Protein AF-A0A6N8HQW4-F1 (afdb_monomer_lite)

Structure (mmCIF, N/CA/C/O backbone):
data_AF-A0A6N8HQW4-F1
#
_entry.id   AF-A0A6N8HQW4-F1
#
loop_
_atom_site.group_PDB
_atom_site.id
_atom_site.type_symbol
_atom_site.label_atom_id
_atom_site.label_alt_id
_atom_site.label_comp_id
_atom_site.label_asym_id
_atom_site.label_entity_id
_atom_site.label_seq_id
_atom_site.pdbx_PDB_ins_code
_atom_site.Cartn_x
_atom_site.Cartn_y
_atom_site.Cartn_z
_atom_site.occupancy
_atom_site.B_iso_or_equiv
_atom_site.auth_seq_id
_atom_site.auth_comp_id
_atom_site.auth_asym_id
_atom_site.auth_atom_id
_atom_site.pdbx_PDB_model_num
ATOM 1 N N . MET A 1 1 ? -0.220 22.041 -7.313 1.00 38.19 1 MET A N 1
ATOM 2 C CA . MET A 1 1 ? -1.339 22.403 -6.411 1.00 38.19 1 MET A CA 1
ATOM 3 C C . MET A 1 1 ? -2.588 21.653 -6.864 1.00 38.19 1 MET A C 1
ATOM 5 O O . MET A 1 1 ? -2.914 21.763 -8.035 1.00 38.19 1 MET A O 1
ATOM 9 N N . GLY A 1 2 ? -3.270 20.911 -5.978 1.00 38.62 2 GLY A N 1
ATOM 10 C CA . GLY A 1 2 ? -4.720 20.679 -6.121 1.00 38.62 2 GLY A CA 1
ATOM 11 C C . GLY A 1 2 ? -5.288 19.256 -6.265 1.00 38.62 2 GLY A C 1
ATOM 12 O O . GLY A 1 2 ? -6.505 19.144 -6.187 1.00 38.62 2 GLY A O 1
ATOM 13 N N . SER A 1 3 ? -4.511 18.176 -6.426 1.00 41.19 3 SER A N 1
ATOM 14 C CA . SER A 1 3 ? -5.121 16.848 -6.702 1.00 41.19 3 SER A CA 1
ATOM 15 C C . SER A 1 3 ? -5.401 15.982 -5.455 1.00 41.19 3 SER A C 1
ATOM 17 O O . SER A 1 3 ? -6.380 15.241 -5.415 1.00 41.19 3 SER A O 1
ATOM 19 N N . SER A 1 4 ? -4.612 16.112 -4.379 1.00 47.38 4 SER A N 1
ATOM 20 C CA . SER A 1 4 ? -4.680 15.175 -3.236 1.00 47.38 4 SER A CA 1
ATOM 21 C C . SER A 1 4 ? -5.784 15.439 -2.200 1.00 47.38 4 SER A C 1
ATOM 23 O O . SER A 1 4 ? -6.038 14.588 -1.351 1.00 47.38 4 SER A O 1
ATOM 25 N N . ILE A 1 5 ? -6.437 16.606 -2.224 1.00 38.25 5 ILE A N 1
ATOM 26 C CA . ILE A 1 5 ? -7.484 16.950 -1.238 1.00 38.25 5 ILE A CA 1
ATOM 27 C C . ILE A 1 5 ? -8.834 16.340 -1.650 1.00 38.25 5 ILE A C 1
ATOM 29 O O . ILE A 1 5 ? -9.526 15.745 -0.828 1.00 38.25 5 ILE A O 1
ATOM 33 N N . CYS A 1 6 ? -9.164 16.383 -2.945 1.00 39.75 6 CYS A N 1
ATOM 34 C CA . CYS A 1 6 ? -10.431 15.867 -3.471 1.00 39.75 6 CYS A CA 1
ATOM 35 C C . CYS A 1 6 ? -10.544 14.331 -3.359 1.00 39.75 6 CYS A C 1
ATOM 37 O O . CYS A 1 6 ? -11.626 13.802 -3.102 1.00 39.75 6 CYS A O 1
ATOM 39 N N . THR A 1 7 ? -9.431 13.599 -3.484 1.00 54.69 7 THR A N 1
ATOM 40 C CA . THR A 1 7 ? -9.400 12.132 -3.333 1.00 54.69 7 THR A CA 1
ATOM 41 C C . THR A 1 7 ? -9.558 11.681 -1.883 1.00 54.69 7 THR A C 1
ATOM 43 O O . THR A 1 7 ? -10.222 10.677 -1.624 1.00 54.69 7 THR A O 1
ATOM 46 N N . ARG A 1 8 ? -9.002 12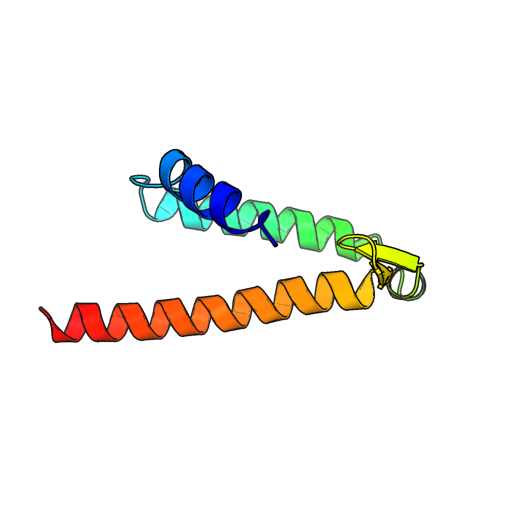.429 -0.924 1.00 58.66 8 ARG A N 1
ATOM 47 C CA . ARG A 1 8 ? -9.065 12.084 0.503 1.00 58.66 8 ARG A CA 1
ATOM 48 C C . ARG A 1 8 ? -10.477 12.250 1.075 1.00 58.66 8 ARG A C 1
ATOM 50 O O . ARG A 1 8 ? -10.937 11.374 1.808 1.00 58.66 8 ARG A O 1
ATOM 57 N N . ASP A 1 9 ? -11.178 13.322 0.706 1.00 63.66 9 ASP A N 1
ATOM 58 C CA . ASP A 1 9 ? -12.539 13.588 1.190 1.00 63.66 9 ASP A CA 1
ATOM 59 C C . ASP A 1 9 ? -13.580 12.671 0.543 1.00 63.66 9 ASP A C 1
ATOM 61 O O . ASP A 1 9 ? -14.414 12.103 1.251 1.00 63.66 9 ASP A O 1
ATOM 65 N N . ARG A 1 10 ? -13.486 12.433 -0.772 1.00 71.38 10 ARG A N 1
ATOM 66 C CA . ARG A 1 10 ? -14.337 11.445 -1.457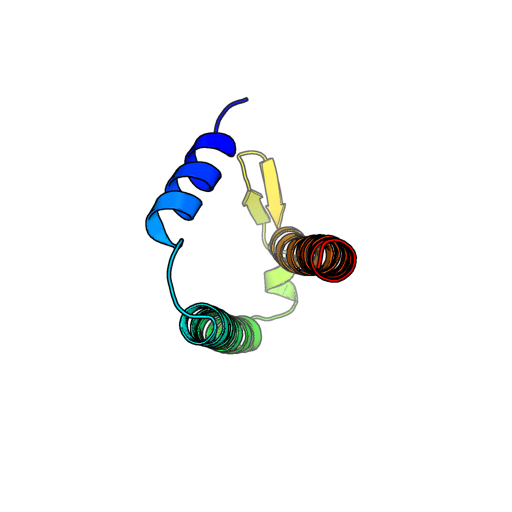 1.00 71.38 10 ARG A CA 1
ATOM 67 C C . ARG A 1 10 ? -14.104 10.034 -0.933 1.00 71.38 10 ARG A C 1
ATOM 69 O O . ARG A 1 10 ? -15.059 9.349 -0.585 1.00 71.38 10 ARG A O 1
ATOM 76 N N . GLY A 1 11 ? -12.840 9.634 -0.779 1.00 67.31 11 GLY A N 1
ATOM 77 C CA . GLY A 1 11 ? -12.493 8.341 -0.196 1.00 67.31 11 GLY A CA 1
ATOM 78 C C . GLY A 1 11 ? -13.084 8.180 1.203 1.00 67.31 11 GLY A C 1
ATOM 79 O O . GLY A 1 11 ? -13.687 7.155 1.501 1.00 67.31 11 GLY A O 1
ATOM 80 N N . ARG A 1 12 ? -13.011 9.220 2.045 1.00 71.44 12 ARG A N 1
ATOM 81 C CA . ARG A 1 12 ? -13.626 9.212 3.379 1.00 71.44 12 ARG A CA 1
ATOM 82 C C . ARG A 1 12 ? -15.152 9.093 3.322 1.00 71.44 12 ARG A C 1
ATOM 84 O O . ARG A 1 12 ? -15.711 8.411 4.172 1.00 71.44 12 ARG A O 1
ATOM 91 N N . GLN A 1 13 ? -15.826 9.738 2.372 1.00 77.69 13 GLN A N 1
ATOM 92 C CA . GLN A 1 13 ? -17.280 9.615 2.215 1.00 77.69 13 GLN A CA 1
ATOM 93 C C . GLN A 1 13 ? -17.697 8.203 1.788 1.00 77.69 13 GLN A C 1
ATOM 95 O O . GLN A 1 13 ? -18.682 7.683 2.301 1.00 77.69 13 GLN A O 1
ATOM 100 N N . GLU A 1 14 ? -16.931 7.575 0.899 1.00 80.50 14 GLU A N 1
ATOM 101 C CA . GLU A 1 14 ? -17.266 6.268 0.325 1.00 80.50 14 GLU A CA 1
ATOM 102 C C . GLU A 1 14 ? -16.932 5.092 1.256 1.00 80.50 14 GLU A C 1
ATOM 104 O O . GLU A 1 14 ? -17.606 4.064 1.219 1.00 80.50 14 GLU A O 1
ATOM 109 N N . ILE A 1 15 ? -15.901 5.217 2.102 1.00 83.19 15 ILE A N 1
ATOM 110 C CA . ILE A 1 15 ? -15.411 4.090 2.914 1.00 83.19 15 ILE A CA 1
ATOM 111 C C . ILE A 1 15 ? -15.786 4.168 4.394 1.00 83.19 15 ILE A C 1
ATOM 113 O O . ILE A 1 15 ? -15.528 3.208 5.112 1.00 83.19 15 ILE A O 1
ATOM 117 N N . LYS A 1 16 ? -16.334 5.283 4.892 1.00 87.06 16 LYS A N 1
ATOM 118 C CA . LYS A 1 16 ? -16.644 5.462 6.323 1.00 87.06 16 LYS A CA 1
ATOM 119 C C . LYS A 1 16 ? -17.900 4.685 6.738 1.00 87.06 16 LYS A C 1
ATOM 121 O O . LYS A 1 16 ? -18.855 4.588 5.980 1.00 87.06 16 LYS A O 1
ATOM 126 N N . GLY A 1 17 ? -17.913 4.199 7.982 1.00 87.88 17 GLY A N 1
ATOM 127 C CA . GLY A 1 17 ? -19.084 3.555 8.598 1.00 87.88 17 GLY A CA 1
ATOM 128 C C . GLY A 1 17 ? -19.185 2.049 8.356 1.00 87.88 17 GLY A C 1
ATOM 129 O O . GLY A 1 17 ? -20.202 1.452 8.688 1.00 87.88 17 GLY A O 1
ATOM 130 N N . GLN A 1 18 ? -18.143 1.440 7.794 1.00 92.69 18 GLN A N 1
ATOM 131 C CA . GLN A 1 18 ? -18.049 -0.006 7.634 1.00 92.69 18 GLN A CA 1
ATOM 132 C C . GLN A 1 18 ? -17.519 -0.656 8.927 1.00 92.69 18 GLN A C 1
ATOM 134 O O . GLN A 1 18 ? -16.831 0.016 9.704 1.00 92.69 18 GLN A O 1
ATOM 139 N N . PRO A 1 19 ? -17.821 -1.941 9.181 1.00 94.88 19 PRO A N 1
ATOM 140 C CA . PRO A 1 19 ? -17.256 -2.670 10.314 1.00 94.88 19 PRO A CA 1
ATOM 141 C C . PRO A 1 19 ? -15.737 -2.865 10.159 1.00 94.88 19 PRO A C 1
ATOM 143 O O . PRO A 1 19 ? -15.193 -2.746 9.060 1.00 94.88 19 PRO A O 1
ATOM 146 N N . LEU A 1 20 ? -15.033 -3.172 11.253 1.00 92.19 20 LEU A N 1
ATOM 147 C CA . LEU A 1 20 ? -13.574 -3.357 11.245 1.00 92.19 20 LEU A CA 1
ATOM 148 C C . LEU A 1 20 ? -13.143 -4.435 10.239 1.00 92.19 20 LEU A C 1
ATOM 150 O O . LEU A 1 20 ? -12.181 -4.252 9.491 1.00 92.19 20 LEU A O 1
ATOM 154 N N . GLU A 1 21 ? -13.897 -5.528 10.198 1.00 95.88 21 GLU A N 1
ATOM 155 C CA . GLU A 1 21 ? -13.672 -6.699 9.357 1.00 95.88 21 GLU A CA 1
ATOM 156 C C . GLU A 1 21 ? -13.640 -6.321 7.873 1.00 95.88 21 GLU A C 1
ATOM 158 O O . GLU A 1 21 ? -12.776 -6.792 7.137 1.00 95.88 21 GLU A O 1
ATOM 163 N N . TYR A 1 22 ? -14.497 -5.386 7.443 1.00 94.81 22 TYR A N 1
ATOM 164 C CA . TYR A 1 22 ? -14.508 -4.890 6.065 1.00 94.81 22 TYR A CA 1
ATOM 165 C C . TYR A 1 22 ? -13.154 -4.288 5.662 1.00 94.81 22 TYR A C 1
ATOM 167 O O . TYR A 1 22 ? -12.669 -4.523 4.553 1.00 94.81 22 TYR A O 1
ATOM 175 N N . TYR A 1 23 ? -12.524 -3.512 6.549 1.00 93.19 23 TYR A N 1
ATOM 176 C CA . TYR A 1 23 ? -11.225 -2.905 6.260 1.00 93.19 23 TYR A CA 1
ATOM 177 C C . TYR A 1 23 ? -10.100 -3.942 6.276 1.00 93.19 23 TYR A C 1
ATOM 179 O O . TYR A 1 23 ? -9.247 -3.909 5.389 1.00 93.19 23 TYR A O 1
ATOM 187 N N . LEU A 1 24 ? -10.117 -4.871 7.237 1.00 95.50 24 LEU A N 1
ATOM 188 C CA . LEU A 1 24 ? -9.115 -5.938 7.338 1.00 95.50 24 LEU A CA 1
ATOM 189 C C . LEU A 1 24 ? -9.154 -6.860 6.114 1.00 95.50 24 LEU A C 1
ATOM 191 O O . LEU A 1 24 ? -8.128 -7.056 5.466 1.00 95.50 24 LEU A O 1
ATOM 195 N N . GLU A 1 25 ? -10.338 -7.322 5.709 1.00 96.62 25 GLU A N 1
ATOM 196 C CA . GLU A 1 25 ? -10.487 -8.153 4.511 1.00 96.62 25 GLU A CA 1
ATOM 197 C C . GLU A 1 25 ? -10.019 -7.440 3.239 1.00 96.62 25 GLU A C 1
ATOM 199 O O . GLU A 1 25 ? -9.449 -8.059 2.338 1.00 96.62 25 GLU A O 1
ATOM 204 N N . ARG A 1 26 ? -10.274 -6.131 3.123 1.00 94.62 26 ARG A N 1
ATOM 205 C CA . ARG A 1 26 ? -9.801 -5.352 1.972 1.00 94.62 26 ARG A CA 1
ATOM 206 C C . ARG A 1 26 ? -8.284 -5.241 1.947 1.00 94.62 26 ARG A C 1
ATOM 208 O O . ARG A 1 26 ? -7.709 -5.388 0.869 1.00 94.62 26 ARG A O 1
ATOM 215 N N . LEU A 1 27 ? -7.651 -4.992 3.093 1.00 94.81 27 LEU A N 1
ATOM 216 C CA . LEU A 1 27 ? -6.191 -4.970 3.202 1.00 94.81 27 LEU A CA 1
ATOM 217 C C . LEU A 1 27 ? -5.595 -6.325 2.809 1.00 94.81 27 LEU A C 1
ATOM 219 O O . LEU A 1 27 ? -4.654 -6.368 2.016 1.00 94.81 27 LEU A O 1
ATOM 223 N N . ASP A 1 28 ? -6.190 -7.421 3.275 1.00 97.19 28 ASP A N 1
ATOM 224 C CA . ASP A 1 28 ? -5.735 -8.774 2.958 1.00 97.19 28 ASP A CA 1
ATOM 225 C C . ASP A 1 28 ? -5.853 -9.084 1.463 1.00 97.19 28 ASP A C 1
ATOM 227 O O . ASP A 1 28 ? -4.870 -9.487 0.841 1.00 97.19 28 ASP A O 1
ATOM 231 N N . LYS A 1 29 ? -7.000 -8.781 0.842 1.00 97.88 29 LYS A N 1
ATOM 232 C CA . LYS A 1 29 ? -7.213 -8.970 -0.606 1.00 97.88 29 LYS A CA 1
ATOM 233 C C . LYS A 1 29 ? -6.220 -8.167 -1.453 1.00 97.88 29 LYS A C 1
ATOM 235 O O . LYS A 1 29 ? -5.709 -8.673 -2.455 1.00 97.88 29 LYS A O 1
ATOM 240 N N . VAL A 1 30 ? -5.936 -6.917 -1.073 1.00 96.62 30 VAL A N 1
ATOM 241 C CA . VAL A 1 30 ? -4.945 -6.084 -1.776 1.00 96.62 30 VAL A CA 1
ATOM 242 C C . VAL A 1 30 ? -3.546 -6.669 -1.609 1.00 96.62 30 VAL A C 1
ATOM 244 O O . VAL A 1 30 ? -2.841 -6.825 -2.602 1.00 96.62 30 VAL A O 1
ATOM 247 N N . ARG A 1 31 ? -3.164 -7.066 -0.392 1.00 96.44 31 ARG A N 1
ATOM 248 C CA . ARG A 1 31 ? -1.857 -7.669 -0.105 1.00 96.44 31 ARG A CA 1
ATOM 249 C C . ARG A 1 31 ? -1.638 -8.973 -0.869 1.00 96.44 31 ARG A C 1
ATOM 251 O O . ARG A 1 31 ? -0.582 -9.151 -1.469 1.00 96.44 31 ARG A O 1
ATOM 258 N N . GLU A 1 32 ? -2.630 -9.858 -0.909 1.00 98.19 32 GLU A N 1
ATOM 259 C CA . GLU A 1 32 ? -2.567 -11.102 -1.685 1.00 98.19 32 GLU A CA 1
ATOM 260 C C . GLU A 1 32 ? -2.360 -10.848 -3.179 1.00 98.19 32 GLU A C 1
ATOM 262 O O . GLU A 1 32 ? -1.541 -11.512 -3.822 1.00 98.19 32 GLU A O 1
ATOM 267 N N . ARG A 1 33 ? -3.090 -9.880 -3.746 1.00 97.94 33 ARG A N 1
ATOM 268 C CA . ARG A 1 33 ? -2.918 -9.487 -5.146 1.00 97.94 33 ARG A CA 1
ATOM 269 C C . ARG A 1 33 ? -1.528 -8.903 -5.383 1.00 97.94 33 ARG A C 1
ATOM 271 O O . ARG A 1 33 ? -0.855 -9.339 -6.309 1.00 97.94 33 ARG A O 1
ATOM 278 N N . THR A 1 34 ? -1.087 -7.970 -4.543 1.00 96.88 34 THR A N 1
ATOM 279 C CA . THR A 1 34 ? 0.232 -7.335 -4.648 1.00 96.88 34 THR A CA 1
ATOM 280 C C . THR A 1 34 ? 1.354 -8.369 -4.622 1.00 96.88 34 THR A C 1
ATOM 282 O O . THR A 1 34 ? 2.202 -8.363 -5.507 1.00 96.88 34 THR A O 1
ATOM 285 N N . LEU A 1 35 ? 1.331 -9.313 -3.675 1.00 97.38 35 LEU A N 1
ATOM 286 C CA . LEU A 1 35 ? 2.345 -10.369 -3.584 1.00 97.38 35 LEU A CA 1
ATOM 287 C C . LEU A 1 35 ? 2.345 -11.286 -4.812 1.00 97.38 35 LEU A C 1
ATOM 289 O O . LEU A 1 35 ? 3.409 -11.655 -5.308 1.00 97.38 35 LEU A O 1
ATOM 293 N N . ARG A 1 36 ? 1.162 -11.642 -5.323 1.00 98.12 36 ARG A N 1
ATOM 294 C CA . ARG A 1 36 ? 1.021 -12.457 -6.538 1.00 98.12 36 ARG A CA 1
ATOM 295 C C . ARG A 1 36 ? 1.615 -11.760 -7.760 1.00 98.12 36 ARG A C 1
ATOM 297 O O . ARG A 1 36 ? 2.339 -12.394 -8.520 1.00 98.12 36 ARG A O 1
ATOM 304 N N . GLU A 1 37 ? 1.322 -10.473 -7.928 1.00 97.25 37 GLU A N 1
ATOM 305 C CA . GLU A 1 37 ? 1.827 -9.668 -9.041 1.00 97.25 37 GLU A CA 1
ATOM 306 C C . GLU A 1 37 ? 3.336 -9.446 -8.933 1.00 97.25 37 GLU A C 1
ATOM 308 O O . GLU A 1 37 ? 4.046 -9.693 -9.905 1.00 97.25 37 GLU A O 1
ATOM 313 N N . LEU A 1 38 ? 3.843 -9.053 -7.759 1.00 96.38 38 LEU A N 1
ATOM 314 C CA . LEU A 1 38 ? 5.274 -8.817 -7.539 1.00 96.38 38 LEU A CA 1
ATOM 315 C C . LEU A 1 38 ? 6.105 -10.087 -7.746 1.00 96.38 38 LEU A C 1
ATOM 317 O O . LEU A 1 38 ? 7.173 -10.014 -8.340 1.00 96.38 38 LEU A O 1
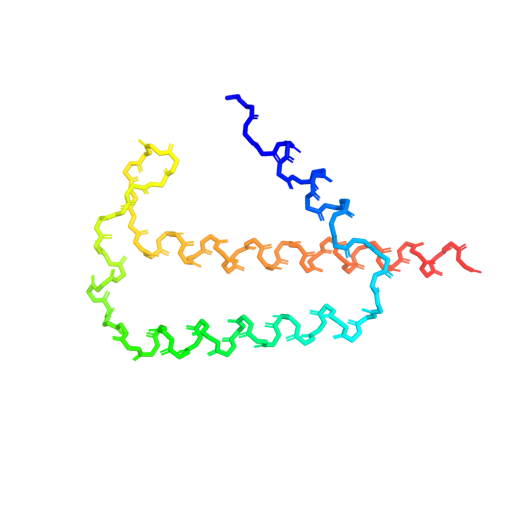ATOM 321 N N . LYS A 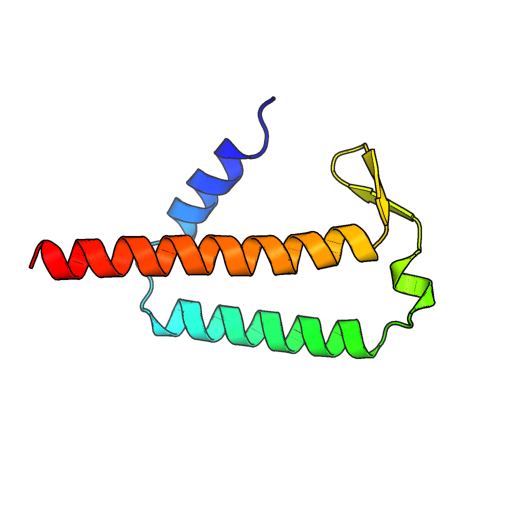1 39 ? 5.589 -11.263 -7.362 1.00 97.38 39 LYS A N 1
ATOM 322 C CA . LYS A 1 39 ? 6.259 -12.552 -7.608 1.00 97.38 39 LYS A CA 1
ATOM 323 C C . LYS A 1 39 ? 6.494 -12.841 -9.098 1.00 97.38 39 LYS A C 1
ATOM 325 O O . LYS A 1 39 ? 7.369 -13.632 -9.431 1.00 97.38 39 LYS A O 1
ATOM 330 N N . SER A 1 40 ? 5.702 -12.241 -9.987 1.00 96.62 40 SER A N 1
ATOM 331 C CA . SER A 1 40 ? 5.843 -12.411 -11.439 1.00 96.62 40 SER A CA 1
ATOM 332 C C . SER A 1 40 ? 6.806 -11.413 -12.095 1.00 96.62 40 SER A C 1
ATOM 334 O O . SER A 1 40 ? 6.993 -11.469 -13.309 1.00 96.62 40 SER A O 1
ATOM 336 N N . ARG A 1 41 ? 7.395 -10.485 -11.328 1.00 96.81 41 ARG A N 1
ATOM 337 C CA . ARG A 1 41 ? 8.307 -9.451 -11.834 1.00 96.81 41 ARG A CA 1
ATOM 338 C C . ARG A 1 41 ? 9.754 -9.819 -11.526 1.00 96.81 41 ARG A C 1
ATOM 340 O O . ARG A 1 41 ? 10.028 -10.436 -10.502 1.00 96.81 41 ARG A O 1
ATOM 347 N N . SER A 1 42 ? 10.658 -9.449 -12.427 1.00 97.75 42 SER A N 1
ATOM 348 C CA . SER A 1 42 ? 12.098 -9.580 -12.207 1.00 97.75 42 SER A CA 1
ATOM 349 C C . SER A 1 42 ? 12.667 -8.335 -11.524 1.00 97.75 42 SER A C 1
ATOM 351 O O . SER A 1 42 ? 11.986 -7.314 -11.407 1.00 97.75 42 SER A O 1
ATOM 353 N N . ASP A 1 43 ? 13.928 -8.398 -11.106 1.00 97.31 43 ASP A N 1
ATOM 354 C CA . ASP A 1 43 ? 14.600 -7.244 -10.508 1.00 97.31 43 ASP A CA 1
ATOM 355 C C . ASP A 1 43 ? 14.835 -6.132 -11.543 1.00 97.31 43 ASP A C 1
ATOM 357 O O . ASP A 1 43 ? 14.729 -4.954 -11.214 1.00 97.31 43 ASP A O 1
ATOM 361 N N . GLU A 1 44 ? 15.057 -6.467 -12.819 1.00 98.25 44 GLU A N 1
ATOM 362 C CA . GLU A 1 44 ? 15.197 -5.480 -13.900 1.00 98.25 44 GLU A CA 1
ATOM 363 C C . GLU A 1 44 ? 13.930 -4.635 -14.066 1.00 98.25 44 GLU A C 1
ATOM 365 O O . GLU A 1 44 ? 14.017 -3.431 -14.312 1.00 98.25 44 GLU A O 1
ATOM 370 N N . TRP A 1 45 ? 12.754 -5.238 -13.858 1.00 98.19 45 TRP A N 1
ATOM 371 C CA . TRP A 1 45 ? 11.478 -4.526 -13.917 1.00 98.19 45 TRP A CA 1
ATOM 372 C C . TRP A 1 45 ? 11.413 -3.376 -12.904 1.00 98.19 45 TRP A C 1
ATOM 374 O O . TRP A 1 45 ? 10.803 -2.345 -13.188 1.00 98.19 45 TRP A O 1
ATOM 384 N N . LEU A 1 46 ? 12.072 -3.498 -11.746 1.00 97.56 46 LEU A N 1
ATOM 385 C CA . LEU A 1 46 ? 12.109 -2.431 -10.741 1.00 97.56 46 LEU A CA 1
ATOM 386 C C . LEU A 1 46 ? 12.782 -1.157 -11.276 1.00 97.56 46 LEU A C 1
ATOM 388 O O . LEU A 1 46 ? 12.414 -0.052 -10.877 1.00 97.56 46 LEU A O 1
ATOM 392 N N . TYR A 1 47 ? 13.719 -1.291 -12.210 1.00 97.81 47 TYR A N 1
ATOM 393 C CA . TYR A 1 47 ? 14.473 -0.170 -12.766 1.00 97.81 47 TYR A CA 1
ATOM 394 C C . TYR A 1 47 ? 13.890 0.373 -14.077 1.00 97.81 47 TYR A C 1
ATOM 396 O O . TYR A 1 47 ? 14.400 1.368 -14.589 1.00 97.81 47 TYR A O 1
ATOM 404 N N . GLU A 1 48 ? 12.806 -0.216 -14.595 1.00 98.06 48 GLU A N 1
ATOM 405 C CA . GLU A 1 48 ? 12.083 0.335 -15.744 1.00 98.06 48 GLU A CA 1
ATOM 406 C C . GLU A 1 48 ? 11.525 1.728 -15.437 1.00 98.06 48 GLU A C 1
ATOM 408 O O . GLU A 1 48 ? 10.871 1.943 -14.409 1.00 98.06 48 GLU A O 1
ATOM 413 N N . GLU A 1 49 ? 11.724 2.658 -16.374 1.00 97.69 49 GLU A N 1
ATOM 414 C CA . GLU A 1 49 ? 11.173 4.005 -16.278 1.00 97.69 49 GLU A CA 1
ATOM 415 C C . GLU A 1 49 ? 9.644 3.980 -16.252 1.00 97.69 49 GLU A C 1
ATOM 417 O O . GLU A 1 49 ? 8.968 3.385 -17.099 1.00 97.69 49 GLU A O 1
ATOM 422 N N . ARG A 1 50 ? 9.087 4.685 -15.272 1.00 96.44 50 ARG A N 1
ATOM 423 C CA . ARG A 1 50 ? 7.655 4.896 -15.112 1.00 96.44 50 ARG A CA 1
ATOM 424 C C . ARG A 1 50 ? 7.412 6.321 -14.649 1.00 96.44 50 ARG A C 1
ATOM 426 O O . ARG A 1 50 ? 7.775 6.646 -13.524 1.00 96.44 50 ARG A O 1
ATOM 433 N N . PRO A 1 51 ? 6.794 7.176 -15.480 1.00 95.25 51 PRO A N 1
ATOM 434 C CA . PRO A 1 51 ? 6.409 8.507 -15.046 1.00 95.25 51 PRO A CA 1
ATOM 435 C C . PRO A 1 51 ? 5.429 8.433 -13.876 1.00 95.25 51 PRO A C 1
ATOM 437 O O . PRO A 1 51 ? 4.456 7.676 -13.925 1.00 95.25 51 PRO A O 1
ATOM 440 N N . TRP A 1 52 ? 5.652 9.249 -12.852 1.00 92.69 52 TRP A N 1
ATOM 441 C CA . TRP A 1 52 ? 4.752 9.361 -11.712 1.00 92.69 52 TRP A CA 1
ATOM 442 C C . TRP A 1 52 ? 4.528 10.835 -11.380 1.00 92.69 52 TRP A C 1
ATOM 444 O O . TRP A 1 52 ? 5.473 11.599 -11.216 1.00 92.69 52 TRP A O 1
ATOM 454 N N . ASP A 1 53 ? 3.258 11.245 -11.384 1.00 90.88 53 ASP A N 1
ATOM 455 C CA . ASP A 1 53 ? 2.827 12.645 -11.248 1.00 90.88 53 ASP A CA 1
ATOM 456 C C . ASP A 1 53 ? 3.510 13.604 -12.247 1.00 90.88 53 ASP A C 1
ATOM 458 O O . ASP A 1 53 ? 3.867 14.737 -11.940 1.00 90.88 53 ASP A O 1
ATOM 462 N N . GLY A 1 54 ? 3.734 13.117 -13.474 1.00 91.75 54 GLY A N 1
ATOM 463 C CA . GLY A 1 54 ? 4.372 13.880 -14.552 1.00 91.75 54 GLY A CA 1
ATOM 464 C C . GLY A 1 54 ? 5.895 14.004 -14.443 1.00 91.75 54 GLY A C 1
ATOM 465 O O . GLY A 1 54 ? 6.506 14.608 -15.323 1.00 91.75 54 GLY A O 1
ATOM 466 N N . LEU A 1 55 ? 6.516 13.417 -13.415 1.00 93.25 55 LEU A N 1
ATOM 467 C CA . LEU A 1 55 ? 7.964 13.407 -13.230 1.00 93.25 55 LEU A CA 1
ATOM 468 C C . LEU A 1 55 ? 8.573 12.053 -13.630 1.00 93.25 55 LEU A C 1
ATOM 470 O O . LEU A 1 55 ? 7.923 11.015 -13.455 1.00 93.25 55 LEU A O 1
ATOM 474 N N . PRO A 1 56 ? 9.818 12.033 -14.145 1.00 95.56 56 PRO A N 1
ATOM 475 C CA . PRO A 1 56 ? 10.554 10.793 -14.365 1.00 95.56 56 PRO A CA 1
ATOM 476 C C . PRO A 1 56 ? 10.710 10.007 -13.060 1.00 95.56 56 PRO A C 1
ATOM 478 O O . PRO A 1 56 ? 11.080 10.563 -12.026 1.00 95.56 56 PRO A O 1
ATOM 481 N N . SER A 1 57 ? 10.429 8.708 -13.110 1.00 97.12 57 SER A N 1
ATOM 482 C CA . SER A 1 57 ? 10.579 7.791 -11.981 1.00 97.12 57 SER A CA 1
ATOM 483 C C . SER A 1 57 ? 10.775 6.356 -12.486 1.00 97.12 57 SER A C 1
ATOM 485 O O . SER A 1 57 ? 10.926 6.138 -13.689 1.00 97.12 57 SER A O 1
ATOM 487 N N . ASN A 1 58 ? 10.792 5.377 -11.583 1.00 97.81 58 ASN A N 1
ATOM 488 C CA . ASN A 1 58 ? 10.845 3.951 -11.897 1.00 97.81 58 ASN A CA 1
ATOM 489 C C . ASN A 1 58 ? 9.956 3.137 -10.944 1.00 97.81 58 ASN A C 1
ATOM 491 O O . ASN A 1 58 ? 9.481 3.636 -9.919 1.00 97.81 58 ASN A O 1
ATOM 495 N N . ASN A 1 59 ? 9.720 1.869 -11.285 1.00 97.75 59 ASN A N 1
ATOM 496 C CA . ASN A 1 59 ? 8.892 0.974 -10.469 1.00 97.75 59 ASN A CA 1
ATOM 497 C C . ASN A 1 59 ? 9.421 0.826 -9.032 1.00 97.75 59 ASN A C 1
ATOM 499 O O . ASN A 1 59 ? 8.623 0.755 -8.098 1.00 97.75 59 ASN A O 1
ATOM 503 N N . PHE A 1 60 ? 10.742 0.819 -8.844 1.00 97.69 60 PHE A N 1
ATOM 504 C CA . PHE A 1 60 ? 11.384 0.730 -7.536 1.00 97.69 60 PHE A CA 1
ATOM 505 C C . PHE A 1 60 ? 10.934 1.863 -6.616 1.00 97.69 60 PHE A C 1
ATOM 507 O O . PHE A 1 60 ? 10.440 1.609 -5.521 1.00 97.69 60 PHE A O 1
ATOM 514 N N . PHE A 1 61 ? 11.065 3.112 -7.066 1.00 97.12 61 PHE A N 1
ATOM 515 C CA . PHE A 1 61 ? 10.689 4.283 -6.281 1.00 97.12 61 PHE A CA 1
ATOM 516 C C . PHE A 1 61 ? 9.193 4.291 -5.956 1.00 97.12 61 PHE A C 1
ATOM 518 O O . PHE A 1 61 ? 8.811 4.578 -4.822 1.00 97.12 61 PHE A O 1
ATOM 525 N N . ILE A 1 62 ? 8.350 3.921 -6.925 1.00 96.88 62 ILE A N 1
ATOM 526 C CA . ILE A 1 62 ? 6.896 3.859 -6.738 1.00 96.88 62 ILE A CA 1
ATOM 527 C C . ILE A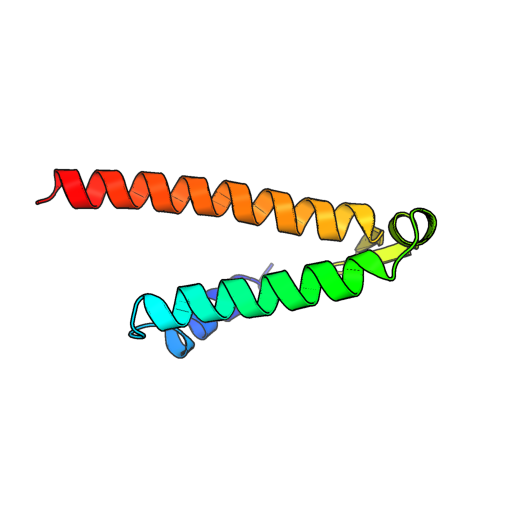 1 62 ? 6.533 2.836 -5.650 1.00 96.88 62 ILE A C 1
ATOM 529 O O . ILE A 1 62 ? 5.780 3.152 -4.730 1.00 96.88 62 ILE A O 1
ATOM 533 N N . TRP A 1 63 ? 7.085 1.621 -5.706 1.00 97.06 63 TRP A N 1
ATOM 534 C CA . TRP A 1 63 ? 6.791 0.585 -4.707 1.00 97.06 63 TRP A CA 1
ATOM 535 C C . TRP A 1 63 ? 7.440 0.848 -3.352 1.00 97.06 63 TRP A C 1
ATOM 537 O O . TRP A 1 63 ? 6.838 0.542 -2.321 1.00 97.06 63 TRP A O 1
ATOM 547 N N . PHE A 1 64 ? 8.622 1.466 -3.337 1.00 96.25 64 PHE A N 1
ATOM 548 C CA . PHE A 1 64 ? 9.238 1.954 -2.110 1.00 96.25 64 PHE A CA 1
ATOM 549 C C . PHE A 1 64 ? 8.340 2.981 -1.414 1.00 96.25 64 PHE A C 1
ATOM 551 O O . PHE A 1 64 ? 8.113 2.870 -0.211 1.00 96.25 64 PHE A O 1
ATOM 558 N N . HIS A 1 65 ? 7.770 3.929 -2.162 1.00 95.88 65 HIS A N 1
ATOM 559 C CA . HIS A 1 65 ? 6.838 4.899 -1.599 1.00 95.88 65 HIS A CA 1
ATOM 560 C C . HIS A 1 65 ? 5.591 4.241 -1.000 1.00 95.88 65 HIS A C 1
ATOM 562 O O . HIS A 1 65 ? 5.209 4.590 0.109 1.00 95.88 65 HIS A O 1
ATOM 568 N N . VAL A 1 66 ? 4.975 3.274 -1.692 1.00 95.44 66 VAL A N 1
ATOM 569 C CA . VAL A 1 66 ? 3.793 2.560 -1.165 1.00 95.44 66 VAL A CA 1
ATOM 570 C C . VAL A 1 66 ? 4.100 1.910 0.187 1.00 95.44 66 VAL A C 1
ATOM 572 O O . VAL A 1 66 ? 3.311 2.018 1.125 1.00 95.44 66 VAL A O 1
ATOM 575 N N . PHE A 1 67 ? 5.256 1.255 0.300 1.00 95.31 67 PHE A N 1
ATOM 576 C CA . PHE A 1 67 ? 5.709 0.648 1.549 1.00 95.31 67 PHE A CA 1
ATOM 577 C C . PHE A 1 67 ? 5.957 1.688 2.655 1.00 95.31 67 PHE A C 1
ATOM 579 O O . PHE A 1 67 ? 5.540 1.493 3.798 1.00 95.31 67 PHE A O 1
ATOM 586 N N . GLU A 1 68 ? 6.629 2.790 2.326 1.00 97.19 68 GLU A N 1
ATOM 587 C CA . GLU A 1 68 ? 6.952 3.867 3.266 1.00 97.19 68 GLU A CA 1
ATOM 588 C C . GLU A 1 68 ? 5.685 4.553 3.809 1.00 97.19 68 GLU A C 1
ATOM 590 O O . GLU A 1 68 ? 5.538 4.722 5.025 1.00 97.19 68 GLU A O 1
ATOM 595 N N . ASP A 1 69 ? 4.717 4.823 2.933 1.00 95.12 69 ASP A N 1
ATOM 596 C CA . ASP A 1 69 ? 3.435 5.439 3.275 1.00 95.12 69 ASP A CA 1
ATOM 597 C C . ASP A 1 69 ? 2.599 4.543 4.210 1.00 95.12 69 ASP A C 1
ATOM 599 O O . ASP A 1 69 ? 2.036 5.016 5.204 1.00 95.12 69 ASP A O 1
ATOM 603 N N . GLU A 1 70 ? 2.599 3.220 3.988 1.00 94.31 70 GLU A N 1
ATOM 604 C CA . GLU A 1 70 ? 1.937 2.261 4.883 1.00 94.31 70 GLU A CA 1
ATOM 605 C C . GLU A 1 70 ? 2.526 2.305 6.305 1.00 94.31 70 GLU A C 1
ATOM 607 O O . GLU A 1 70 ? 1.788 2.325 7.301 1.00 94.31 70 GLU A O 1
ATOM 612 N N . ILE A 1 71 ? 3.859 2.346 6.429 1.00 94.19 71 ILE A N 1
ATOM 613 C CA . ILE A 1 71 ? 4.539 2.435 7.730 1.00 94.19 71 ILE A CA 1
ATOM 614 C C . ILE A 1 71 ? 4.180 3.742 8.439 1.00 94.19 71 ILE A C 1
ATOM 616 O O . ILE A 1 71 ? 3.843 3.726 9.631 1.00 94.19 71 ILE A O 1
ATOM 620 N N . ASN A 1 72 ? 4.215 4.857 7.714 1.00 94.31 72 ASN A N 1
ATOM 621 C CA . ASN A 1 72 ? 3.884 6.172 8.249 1.00 94.31 72 ASN A CA 1
ATOM 622 C C . ASN A 1 72 ? 2.444 6.233 8.762 1.00 94.31 72 ASN A C 1
ATOM 624 O O . ASN A 1 72 ? 2.194 6.665 9.896 1.00 94.31 72 ASN A O 1
ATOM 628 N N . HIS A 1 73 ? 1.487 5.743 7.974 1.00 92.75 73 HIS A N 1
ATOM 629 C CA . HIS A 1 73 ? 0.085 5.703 8.371 1.00 92.75 73 HIS A CA 1
ATOM 630 C C . HIS A 1 73 ? -0.169 4.754 9.544 1.00 92.75 73 HIS A C 1
ATOM 632 O O . HIS A 1 73 ? -0.946 5.090 10.443 1.00 92.75 73 HIS A O 1
ATOM 638 N N . ARG A 1 74 ? 0.550 3.629 9.638 1.00 94.69 74 ARG A N 1
ATOM 639 C CA . ARG A 1 74 ? 0.509 2.765 10.829 1.00 94.69 74 ARG A CA 1
ATOM 640 C C . ARG A 1 74 ? 0.976 3.504 12.089 1.00 94.69 74 ARG A C 1
ATOM 642 O O . ARG A 1 74 ? 0.384 3.330 13.157 1.00 94.69 74 ARG A O 1
ATOM 649 N N . GLY A 1 75 ? 1.990 4.364 11.973 1.00 94.88 75 GLY A N 1
ATOM 650 C CA . GLY A 1 75 ? 2.425 5.258 13.051 1.00 94.88 75 GLY A CA 1
ATOM 651 C C . GLY A 1 75 ? 1.321 6.222 13.502 1.00 94.88 75 GLY A C 1
ATOM 652 O O . GLY A 1 75 ? 1.042 6.330 14.699 1.00 94.88 75 GLY A O 1
ATOM 653 N N . GLN A 1 76 ? 0.635 6.858 12.548 1.00 95.31 76 GLN A N 1
ATOM 654 C CA . GLN A 1 76 ? -0.492 7.760 12.822 1.00 95.31 76 GLN A CA 1
ATOM 655 C C . GLN A 1 76 ? -1.658 7.038 13.516 1.00 95.31 76 GLN A C 1
ATOM 657 O O . GLN A 1 76 ? -2.189 7.544 14.506 1.00 95.31 76 GLN A O 1
ATOM 662 N N . ILE A 1 77 ? -2.022 5.833 13.058 1.00 94.12 77 ILE A N 1
ATOM 663 C CA . ILE A 1 77 ? -3.069 5.005 13.682 1.00 94.12 77 ILE A CA 1
ATOM 664 C C . ILE A 1 77 ? -2.700 4.674 15.130 1.00 94.12 77 ILE A C 1
ATOM 666 O O . ILE A 1 77 ? -3.524 4.832 16.031 1.00 94.12 77 ILE A O 1
ATOM 670 N N . ARG A 1 78 ? -1.451 4.256 15.379 1.00 95.19 78 ARG A N 1
ATOM 671 C CA . ARG A 1 78 ? -0.978 3.939 16.734 1.00 95.19 78 ARG A CA 1
ATOM 672 C C . ARG A 1 78 ? -1.060 5.150 17.660 1.00 95.19 78 ARG A C 1
ATOM 674 O O . ARG A 1 78 ? -1.456 5.006 18.814 1.00 95.19 78 ARG A O 1
ATOM 681 N N . TRP A 1 79 ? -0.691 6.328 17.168 1.00 95.94 79 TRP A N 1
ATOM 682 C CA . TRP A 1 79 ? -0.787 7.569 17.932 1.00 95.94 79 TRP A CA 1
ATOM 683 C C . TRP A 1 79 ? -2.242 7.943 1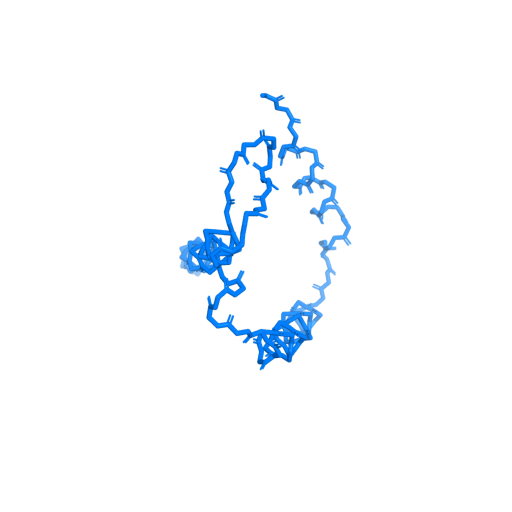8.253 1.00 95.94 79 TRP A C 1
ATOM 685 O O . TRP A 1 79 ? -2.546 8.253 19.404 1.00 95.94 79 TRP A O 1
ATOM 695 N N . LEU A 1 80 ? -3.150 7.850 17.274 1.00 94.94 80 LEU A N 1
ATOM 696 C CA . LEU A 1 80 ? -4.579 8.130 17.467 1.00 94.94 80 LEU A CA 1
ATOM 697 C C . LEU A 1 80 ? -5.210 7.177 18.482 1.00 94.94 80 LEU A C 1
ATOM 699 O O . LEU A 1 80 ? -5.948 7.616 19.360 1.00 94.94 80 LEU A O 1
ATOM 703 N N . ARG A 1 81 ? -4.882 5.884 18.387 1.00 94.25 81 ARG A N 1
ATOM 704 C CA . ARG A 1 81 ? -5.377 4.857 19.304 1.00 94.25 81 ARG A CA 1
ATOM 705 C C . ARG A 1 81 ? -5.022 5.177 20.758 1.00 94.25 81 ARG A C 1
ATOM 707 O O . ARG A 1 81 ? -5.907 5.148 21.600 1.00 94.25 81 ARG A O 1
ATOM 714 N N . ARG A 1 82 ? -3.762 5.535 21.038 1.00 95.19 82 ARG A N 1
ATOM 715 C CA . ARG A 1 82 ? -3.323 5.896 22.400 1.00 95.19 82 ARG A CA 1
ATOM 716 C C . ARG A 1 82 ? -4.130 7.058 22.978 1.00 95.19 82 ARG A C 1
ATOM 718 O O . ARG A 1 82 ? -4.545 7.004 24.123 1.00 95.19 82 ARG A O 1
ATOM 725 N N . ARG A 1 83 ? -4.404 8.085 22.170 1.00 94.75 83 ARG A N 1
ATOM 726 C CA . ARG A 1 83 ? -5.205 9.239 22.606 1.00 94.75 83 ARG A CA 1
ATOM 727 C C . ARG A 1 83 ? -6.669 8.899 22.852 1.00 94.75 83 ARG A C 1
ATOM 729 O O . ARG A 1 83 ? -7.277 9.468 23.751 1.00 94.75 83 ARG A O 1
ATOM 736 N N . ALA A 1 84 ? -7.235 8.005 22.045 1.00 92.94 84 ALA A N 1
ATOM 737 C CA . ALA A 1 84 ? -8.592 7.520 22.259 1.00 92.94 84 ALA A CA 1
ATOM 738 C C . ALA A 1 84 ? -8.699 6.734 23.577 1.00 92.94 84 ALA A C 1
ATOM 740 O O . ALA A 1 84 ? -9.673 6.912 24.294 1.00 92.94 84 ALA A O 1
ATOM 741 N N . GLU A 1 85 ? -7.682 5.930 23.910 1.00 90.19 85 GLU A N 1
ATOM 742 C CA . GLU A 1 85 ? -7.577 5.211 25.190 1.00 90.19 85 GLU A CA 1
ATOM 743 C C . GLU A 1 85 ? -7.387 6.167 26.386 1.00 90.19 85 GLU A C 1
ATOM 745 O O . GLU A 1 85 ? -7.958 5.925 27.437 1.00 90.19 85 GLU A O 1
ATOM 750 N N . GLU A 1 86 ? -6.633 7.263 26.232 1.00 85.69 86 GLU A N 1
ATOM 751 C CA . GLU A 1 86 ? -6.429 8.290 27.278 1.00 85.69 86 GLU A CA 1
ATOM 752 C C . GLU A 1 86 ? -7.656 9.192 27.519 1.00 85.69 86 GLU A C 1
ATOM 754 O O . GLU A 1 86 ? -7.734 9.864 28.545 1.00 85.69 86 GLU A O 1
ATOM 759 N N . SER A 1 87 ? -8.583 9.255 26.558 1.00 73.69 87 SER A N 1
ATOM 760 C CA . SER A 1 87 ? -9.807 10.072 26.641 1.00 73.69 87 SER A CA 1
ATOM 761 C C . SER A 1 87 ? -11.028 9.285 27.142 1.00 73.69 87 SER A C 1
ATOM 763 O O . SER A 1 87 ? -12.122 9.851 27.205 1.00 73.69 87 SER A O 1
ATOM 765 N N . LEU A 1 88 ? -10.848 7.992 27.431 1.00 56.56 88 LEU A N 1
ATOM 766 C CA . LEU A 1 88 ? -11.824 7.074 28.029 1.00 56.56 88 LEU A CA 1
ATOM 767 C C . LEU A 1 88 ? -11.577 6.956 29.536 1.00 56.56 88 LEU A C 1
ATOM 769 O O . LEU A 1 88 ? -12.586 6.831 30.264 1.00 56.56 88 LEU A O 1
#

Sequence (88 aa):
MGSSICTRDRGRQEIKGQPLEYYLERLDKVRERTLRELKSRSDEWLYEERPWDGLPSNNFFIWFHVFEDEINHRGQIRWLRRRAEESL

Radius of gyration: 16.77 Å; chains: 1; bounding box: 34×35×44 Å

Foldseek 3Di:
DDDPPVCVVVVCVVPPPDDPVVVVVVVVVVVVVVVVVVVPDDPVQQADWDDDPNDTDGNVVVVVVVVVVVVVVVVVVVVVVVVVVVVD

pLDDT: mean 88.32, std 16.09, range [38.19, 98.25]

Secondary structure (DSSP, 8-state):
--SHHHHHHHHHHHHTT--HHHHHHHHHHHHHHHHHHHTT--HHHHTSB--BTTB--BHHHHHHHHHHHHHHHHHHHHHHHHHHHHT-